Protein AF-A0A9D0BZH7-F1 (afdb_monomer)

Nearest PDB structures (foldseek):
  2gm2-assembly1_A  TM=9.326E-01  e=1.126E-09  Xanthomonas campestris pv. campestris str. ATCC 33913
  3cpk-assembly1_A  TM=9.343E-01  e=7.850E-08  Bordetella parapertussis 12822
  2k2e-assembly1_A  TM=9.038E-01  e=2.232E-07  Bordetella pertussis Tohama I
  2fvt-assembly1_A  TM=7.340E-01  e=4.886E-07  Rhodopseudomonas palustris
  2fi9-assembly1_A  TM=7.915E-01  e=1.434E-04  Bartonella henselae str. Houston-1

Foldseek 3Di:
DFAAQAPQCLVPAPADPVRNGHDQDAWWKDWNHDTGNPLVDQAPVPDDQVSVVVVVVLVFQEEEEAHEQDWDDDDCNNCVVCVVSNHHYHTDHQVVSRVVRNVVSVVVGGYMYGHHD

Radius of gyration: 13.3 Å; Cα contacts (8 Å, |Δi|>4): 229; chains: 1; bounding box: 28×24×35 Å

pLDDT: mean 85.02, std 14.08, range [48.16, 97.5]

Structure (mmCIF, N/CA/C/O backbone):
data_AF-A0A9D0BZH7-F1
#
_entry.id   AF-A0A9D0BZH7-F1
#
loop_
_atom_site.group_PDB
_atom_site.id
_atom_site.type_symbol
_atom_site.label_atom_id
_atom_site.label_alt_id
_atom_site.label_comp_id
_atom_site.label_asym_id
_atom_site.label_entity_id
_atom_site.label_seq_id
_atom_site.pdbx_PDB_ins_code
_atom_site.Cartn_x
_atom_site.Cartn_y
_atom_site.Cartn_z
_atom_site.occupancy
_atom_site.B_iso_or_equiv
_atom_site.auth_seq_id
_atom_site.auth_comp_id
_atom_site.auth_asym_id
_atom_site.auth_atom_id
_atom_site.pdbx_PDB_model_num
ATOM 1 N N . MET A 1 1 ? 14.341 -3.794 5.498 1.00 58.06 1 MET A N 1
ATOM 2 C CA . MET A 1 1 ? 13.104 -2.994 5.386 1.00 58.06 1 MET A CA 1
ATOM 3 C C . MET A 1 1 ? 12.291 -3.293 6.627 1.00 58.06 1 MET A C 1
ATOM 5 O O . MET A 1 1 ? 11.930 -4.444 6.807 1.00 58.06 1 MET A O 1
ATOM 9 N N . GLU A 1 2 ? 12.107 -2.317 7.512 1.00 57.09 2 GLU A N 1
ATOM 10 C CA . GLU A 1 2 ? 11.519 -2.537 8.840 1.00 57.09 2 GLU A CA 1
ATOM 11 C C . GLU A 1 2 ? 10.098 -1.954 8.874 1.00 57.09 2 GLU A C 1
ATOM 13 O O . GLU A 1 2 ? 9.905 -0.737 8.847 1.00 57.09 2 GLU A O 1
ATOM 18 N N . LEU A 1 3 ? 9.091 -2.830 8.872 1.00 63.25 3 LEU A N 1
ATOM 19 C CA . LEU A 1 3 ? 7.678 -2.474 9.017 1.00 63.25 3 LEU A CA 1
ATOM 20 C C . LEU A 1 3 ? 7.218 -2.852 10.416 1.00 63.25 3 LEU A C 1
ATOM 22 O O . LEU A 1 3 ? 7.362 -4.005 10.828 1.00 63.25 3 LEU A O 1
ATOM 26 N N . ARG A 1 4 ? 6.666 -1.880 11.143 1.00 63.03 4 ARG A N 1
ATOM 27 C CA . ARG A 1 4 ? 6.132 -2.122 12.479 1.00 63.03 4 ARG A CA 1
ATOM 28 C C . ARG A 1 4 ? 4.728 -2.690 12.338 1.00 63.03 4 ARG A C 1
ATOM 30 O O . ARG A 1 4 ? 3.830 -2.021 11.837 1.00 63.03 4 ARG A O 1
ATOM 37 N N . VAL A 1 5 ? 4.540 -3.916 12.813 1.00 62.06 5 VAL A N 1
ATOM 38 C CA . VAL A 1 5 ? 3.228 -4.562 12.801 1.00 62.06 5 VAL A CA 1
ATOM 39 C C . VAL A 1 5 ? 2.354 -4.005 13.942 1.00 62.06 5 VAL A C 1
ATOM 41 O O . VAL A 1 5 ? 2.790 -4.026 15.105 1.00 62.06 5 VAL A O 1
ATOM 44 N N . PRO A 1 6 ? 1.134 -3.517 13.637 1.00 62.34 6 PRO A N 1
ATOM 45 C CA . PRO A 1 6 ? 0.151 -3.087 14.632 1.00 62.34 6 PRO A CA 1
ATOM 46 C C . PRO A 1 6 ? -0.192 -4.199 15.632 1.00 62.34 6 PRO A C 1
ATOM 48 O O . PRO A 1 6 ? -0.253 -5.373 15.268 1.00 62.34 6 PRO A O 1
ATOM 51 N N . GLU A 1 7 ? -0.463 -3.831 16.886 1.00 58.81 7 GLU A N 1
ATOM 52 C CA . GLU A 1 7 ? -0.764 -4.759 17.991 1.00 58.81 7 GLU A CA 1
ATOM 53 C C . GLU A 1 7 ? -1.782 -5.880 17.678 1.00 58.81 7 GLU A C 1
ATOM 55 O O . GLU A 1 7 ? -1.466 -7.034 17.975 1.00 58.81 7 GLU A O 1
ATOM 60 N N . PRO A 1 8 ? -2.936 -5.630 17.021 1.00 56.88 8 PRO A N 1
ATOM 61 C CA . PRO A 1 8 ? -3.919 -6.685 16.740 1.00 56.88 8 PRO A CA 1
ATOM 62 C C . PRO A 1 8 ? -3.452 -7.731 15.713 1.00 56.88 8 PRO A C 1
ATOM 64 O O . PRO A 1 8 ? -4.040 -8.805 15.624 1.00 56.88 8 PRO A O 1
ATOM 67 N N . LEU A 1 9 ? -2.398 -7.447 14.943 1.00 56.09 9 LEU A N 1
ATOM 68 C CA . LEU A 1 9 ? -1.884 -8.325 13.888 1.00 56.09 9 LEU A CA 1
ATOM 69 C C . LEU A 1 9 ? -0.674 -9.163 14.305 1.00 56.09 9 LEU A C 1
ATOM 71 O O . LEU A 1 9 ? -0.283 -10.085 13.585 1.00 56.09 9 LEU A O 1
ATOM 75 N N . ARG A 1 10 ? -0.094 -8.883 15.475 1.00 57.75 10 ARG A N 1
ATOM 76 C CA . ARG A 1 10 ? 1.101 -9.582 15.975 1.00 57.75 10 ARG A CA 1
ATOM 77 C C . ARG A 1 10 ? 0.870 -11.070 16.250 1.00 57.75 10 ARG A C 1
ATOM 79 O O . ARG A 1 10 ? 1.824 -11.831 16.264 1.00 57.75 10 ARG A O 1
ATOM 86 N N . SER A 1 11 ? -0.381 -11.490 16.438 1.00 50.94 11 SER A N 1
ATOM 87 C CA . SER A 1 11 ? -0.776 -12.894 16.621 1.00 50.94 11 SER A CA 1
ATOM 88 C C . SER A 1 11 ? -0.970 -13.665 15.308 1.00 50.94 11 SER A C 1
ATOM 90 O O . SER A 1 11 ? -1.060 -14.888 15.338 1.00 50.94 11 SER A O 1
ATOM 92 N N . THR A 1 12 ? -1.052 -12.972 14.164 1.00 48.16 12 THR A N 1
ATOM 93 C CA . THR A 1 12 ? -1.378 -13.561 12.845 1.00 48.16 12 THR A CA 1
ATOM 94 C C . THR A 1 12 ? -0.198 -13.518 11.870 1.00 48.16 12 THR A C 1
ATOM 96 O O . THR A 1 12 ? -0.154 -14.271 10.900 1.00 48.16 12 THR A O 1
ATOM 99 N N . ILE A 1 13 ? 0.780 -12.650 12.123 1.00 57.97 13 ILE A N 1
ATOM 100 C CA . ILE A 1 13 ? 1.946 -12.442 11.267 1.00 57.97 13 ILE A CA 1
ATOM 101 C C . ILE A 1 13 ? 3.169 -12.981 12.005 1.00 57.97 13 ILE A C 1
ATOM 103 O O . ILE A 1 13 ? 3.351 -12.672 13.180 1.00 57.97 13 ILE A O 1
ATOM 107 N N . ALA A 1 14 ? 4.015 -13.760 11.324 1.00 52.53 14 ALA A N 1
ATOM 108 C CA . ALA A 1 14 ? 5.320 -14.156 11.848 1.00 52.53 14 ALA A CA 1
ATOM 109 C C . ALA A 1 14 ? 6.195 -12.901 11.989 1.00 52.53 14 ALA A C 1
ATOM 111 O O . ALA A 1 14 ? 6.881 -12.475 11.055 1.00 52.53 14 ALA A O 1
ATOM 112 N N . VAL A 1 15 ? 6.073 -12.262 13.147 1.00 59.53 15 VAL A N 1
ATOM 113 C CA . VAL A 1 15 ? 6.894 -11.146 13.583 1.00 59.53 15 VAL A CA 1
ATOM 114 C C . VAL A 1 15 ? 8.042 -11.701 14.405 1.00 59.53 15 VAL A C 1
ATOM 116 O O . VAL A 1 15 ? 7.866 -12.602 15.224 1.00 59.53 15 VAL A O 1
ATOM 119 N N . ASP A 1 16 ? 9.226 -11.167 14.166 1.00 54.09 16 ASP A N 1
ATOM 120 C CA . ASP A 1 16 ? 10.374 -11.390 15.019 1.00 54.09 16 ASP A CA 1
ATOM 121 C C . ASP A 1 16 ? 10.022 -10.984 16.459 1.00 54.09 16 ASP A C 1
ATOM 123 O O . ASP A 1 16 ? 9.495 -9.896 16.696 1.00 54.09 16 ASP A O 1
ATOM 127 N N . ALA A 1 17 ? 10.252 -11.883 17.416 1.00 49.16 17 ALA A N 1
ATOM 128 C CA . ALA A 1 17 ? 9.779 -11.722 18.790 1.00 49.16 17 ALA A CA 1
ATOM 129 C C . ALA A 1 17 ? 10.545 -10.640 19.573 1.00 49.16 17 ALA A C 1
ATOM 131 O O . ALA A 1 17 ? 10.012 -10.107 20.546 1.00 49.16 17 ALA A O 1
ATOM 132 N N . GLU A 1 18 ? 11.767 -10.301 19.152 1.00 52.94 18 GLU A N 1
ATOM 133 C CA . GLU A 1 18 ? 12.612 -9.303 19.817 1.00 52.94 18 GLU A CA 1
ATOM 134 C C . GLU A 1 18 ? 12.360 -7.892 19.270 1.00 52.94 18 GLU A C 1
ATOM 136 O O . GLU A 1 18 ? 12.347 -6.917 20.023 1.00 52.94 18 GLU A O 1
ATOM 141 N N . THR A 1 19 ? 12.112 -7.773 17.965 1.00 57.53 19 THR A N 1
ATOM 142 C CA . THR A 1 19 ? 11.958 -6.481 17.273 1.00 57.53 19 THR A CA 1
ATOM 143 C C . THR A 1 19 ? 10.512 -6.149 16.889 1.00 57.53 19 THR A C 1
ATOM 145 O O . THR A 1 19 ? 10.179 -4.984 16.655 1.00 57.53 19 THR A O 1
ATOM 148 N N . GLY A 1 20 ? 9.627 -7.147 16.832 1.00 61.69 20 GLY A N 1
ATOM 149 C CA . GLY A 1 20 ? 8.253 -7.017 16.339 1.00 61.69 20 GLY A CA 1
ATOM 150 C C . GLY A 1 20 ? 8.150 -6.819 14.821 1.00 61.69 20 GLY A C 1
ATOM 151 O O . GLY A 1 20 ? 7.122 -6.328 14.343 1.00 61.69 20 GLY A O 1
ATOM 152 N N . LEU A 1 21 ? 9.205 -7.143 14.067 1.00 64.44 21 LEU A N 1
ATOM 153 C CA . LEU A 1 21 ? 9.314 -6.887 12.627 1.00 64.44 21 LEU A CA 1
ATOM 154 C C . LEU A 1 21 ? 8.985 -8.129 11.793 1.00 64.44 21 LEU A C 1
ATOM 156 O O . LEU A 1 21 ? 9.351 -9.242 12.151 1.00 64.44 21 LEU A O 1
ATOM 160 N N . CYS A 1 22 ? 8.354 -7.945 10.632 1.00 67.50 22 CYS A N 1
ATOM 161 C CA . CYS A 1 22 ? 8.130 -9.018 9.658 1.00 67.50 22 CYS A CA 1
ATOM 162 C C . CYS A 1 22 ? 8.938 -8.764 8.376 1.00 67.50 22 CYS A C 1
ATOM 164 O O . CYS A 1 22 ? 8.970 -7.640 7.870 1.00 67.50 22 CYS A O 1
ATOM 166 N N . SER A 1 23 ? 9.580 -9.807 7.836 1.00 68.31 23 SER A N 1
ATOM 167 C CA . SER A 1 23 ? 10.271 -9.753 6.541 1.00 68.31 23 SER A CA 1
ATOM 168 C C . SER A 1 23 ? 9.406 -10.367 5.445 1.00 68.31 23 SER A C 1
ATOM 170 O O . SER A 1 23 ? 9.256 -11.585 5.374 1.00 68.31 23 SER A O 1
ATOM 172 N N . LEU A 1 24 ? 8.880 -9.521 4.560 1.00 78.25 24 LEU A N 1
ATOM 173 C CA . LEU A 1 24 ? 8.100 -9.934 3.393 1.00 78.25 24 LEU A CA 1
ATOM 174 C C . LEU A 1 24 ? 8.981 -9.902 2.138 1.00 78.25 24 LEU A C 1
ATOM 176 O O . LEU A 1 24 ? 9.791 -8.992 1.963 1.00 78.25 24 LEU A O 1
ATOM 180 N N . ARG A 1 25 ? 8.855 -10.932 1.293 1.00 80.62 25 ARG A N 1
ATOM 181 C CA . ARG A 1 25 ? 9.649 -11.110 0.057 1.00 80.62 25 ARG A CA 1
ATOM 182 C C . ARG A 1 25 ? 8.842 -10.919 -1.226 1.00 80.62 25 ARG A C 1
ATOM 184 O O . ARG A 1 25 ? 9.424 -10.889 -2.301 1.00 80.62 25 ARG A O 1
ATOM 191 N N . HIS A 1 26 ? 7.528 -10.805 -1.094 1.00 87.44 26 HIS A N 1
ATOM 192 C CA . HIS A 1 26 ? 6.587 -10.578 -2.182 1.00 87.44 26 HIS A CA 1
ATOM 193 C C . HIS A 1 26 ? 5.800 -9.314 -1.887 1.00 87.44 26 HIS A C 1
ATOM 195 O O . HIS A 1 26 ? 5.690 -8.937 -0.720 1.00 87.44 26 HIS A O 1
ATOM 201 N N . SER A 1 27 ? 5.266 -8.680 -2.924 1.00 93.94 27 SER A N 1
ATOM 202 C CA . SER A 1 27 ? 4.392 -7.522 -2.783 1.00 93.94 27 SER A CA 1
ATOM 203 C C . SER A 1 27 ? 3.157 -7.852 -1.951 1.00 93.94 27 SER A C 1
ATOM 205 O O . SER A 1 27 ? 2.587 -8.939 -2.054 1.00 93.94 27 SER A O 1
ATOM 207 N N . PHE A 1 28 ? 2.732 -6.905 -1.127 1.00 93.56 28 PHE A N 1
ATOM 208 C CA . PHE A 1 28 ? 1.706 -7.128 -0.116 1.00 93.56 28 PHE A CA 1
ATOM 209 C C . PHE A 1 28 ? 0.904 -5.856 0.142 1.00 93.56 28 PHE A C 1
ATOM 211 O O . PHE A 1 28 ? 1.334 -4.748 -0.183 1.00 93.56 28 PHE A O 1
ATOM 218 N N . ILE A 1 29 ? -0.245 -6.024 0.793 1.00 94.44 29 ILE A N 1
ATOM 219 C CA . ILE A 1 29 ? -1.042 -4.922 1.329 1.00 94.44 29 ILE A CA 1
ATOM 220 C C . ILE A 1 29 ? -1.060 -5.025 2.849 1.00 94.44 29 ILE A C 1
ATOM 222 O O . ILE A 1 29 ? -1.349 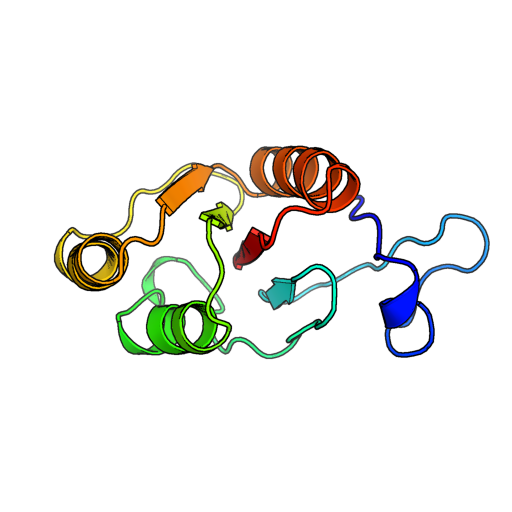-6.087 3.400 1.00 94.44 29 ILE A O 1
ATOM 226 N N . LEU A 1 30 ? -0.78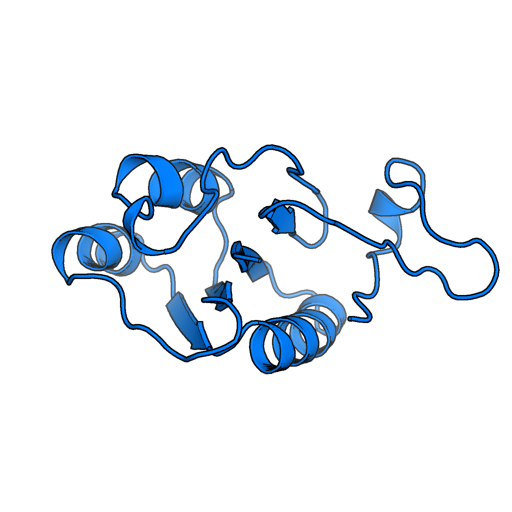6 -3.920 3.533 1.00 92.06 30 LEU A N 1
ATOM 227 C CA . LEU A 1 30 ? -0.815 -3.831 4.988 1.00 92.06 30 LEU A CA 1
ATOM 228 C C . LEU A 1 30 ? -1.744 -2.702 5.433 1.00 92.06 30 LEU A C 1
ATOM 230 O O . LEU A 1 30 ? -1.636 -1.575 4.960 1.00 92.06 30 LEU A O 1
ATOM 234 N N . THR A 1 31 ? -2.631 -2.993 6.375 1.00 90.69 31 THR A N 1
ATOM 235 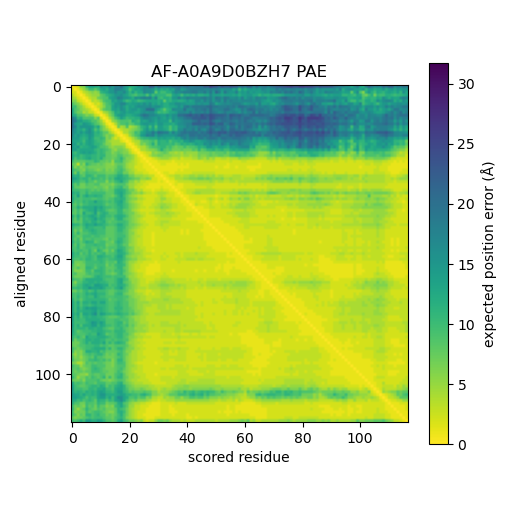C CA . THR A 1 31 ? -3.437 -1.997 7.092 1.00 90.69 31 THR A CA 1
ATOM 236 C C . THR A 1 31 ? -3.185 -2.111 8.594 1.00 90.69 31 THR A C 1
ATOM 238 O O . THR A 1 31 ? -2.438 -2.980 9.049 1.00 90.69 31 THR A O 1
ATOM 241 N N . SER A 1 32 ? -3.825 -1.256 9.394 1.00 81.88 32 SER A N 1
ATOM 242 C CA . SER A 1 32 ? -3.770 -1.341 10.860 1.00 81.88 32 SER A CA 1
ATOM 243 C C . SER A 1 32 ? -4.309 -2.668 11.424 1.00 81.88 32 SER A C 1
ATOM 245 O O . SER A 1 32 ? -3.929 -3.064 12.523 1.00 81.88 32 SER A O 1
ATOM 247 N N . GLY A 1 33 ? -5.174 -3.370 10.682 1.00 82.38 33 GLY A N 1
ATOM 248 C CA . GLY A 1 33 ? -5.877 -4.570 11.154 1.00 82.38 33 GLY A CA 1
ATOM 249 C C . GLY A 1 33 ? -5.837 -5.773 10.211 1.00 82.38 33 GLY A C 1
ATOM 250 O O . GLY A 1 33 ? -6.437 -6.799 10.528 1.00 82.38 33 GLY A O 1
ATOM 251 N N . ARG A 1 34 ? -5.159 -5.687 9.057 1.00 85.00 34 ARG A N 1
ATOM 252 C CA . ARG A 1 34 ? -5.002 -6.804 8.113 1.00 85.00 34 ARG A CA 1
ATOM 253 C C . ARG A 1 34 ? -3.651 -6.771 7.389 1.00 85.00 34 ARG A C 1
ATOM 255 O O . ARG A 1 34 ? -3.199 -5.711 6.972 1.00 85.00 34 ARG A O 1
ATOM 262 N N . LEU A 1 35 ? -3.059 -7.946 7.171 1.00 88.56 35 LEU A N 1
ATOM 263 C CA . LEU A 1 35 ? -2.003 -8.170 6.177 1.00 88.56 35 LEU A CA 1
ATOM 264 C C . LEU A 1 35 ? -2.550 -9.079 5.070 1.00 88.56 35 LEU A C 1
ATOM 266 O O . LEU A 1 35 ? -3.107 -10.136 5.361 1.00 88.56 35 LEU A O 1
ATOM 270 N N . ILE A 1 36 ? -2.361 -8.680 3.814 1.00 89.94 36 ILE A N 1
ATOM 271 C CA . ILE A 1 36 ? -2.593 -9.501 2.621 1.00 89.94 36 ILE A CA 1
ATOM 272 C C . ILE A 1 36 ? -1.232 -9.713 1.965 1.00 89.94 36 ILE A C 1
ATOM 274 O O . ILE A 1 36 ? -0.711 -8.820 1.303 1.00 89.94 36 ILE A O 1
ATOM 278 N N . SER A 1 37 ? -0.634 -10.881 2.191 1.00 85.81 37 SER A N 1
ATOM 279 C CA . SER A 1 37 ? 0.702 -11.223 1.687 1.00 85.81 37 SER A CA 1
ATOM 280 C C . SER A 1 37 ? 0.723 -11.694 0.232 1.00 85.81 37 SER A C 1
ATOM 282 O O . SER A 1 37 ? 1.793 -11.740 -0.360 1.00 85.81 37 SER A O 1
ATOM 284 N N . ASP A 1 38 ? -0.431 -12.068 -0.323 1.00 85.31 38 ASP A N 1
ATOM 285 C CA . ASP A 1 38 ? -0.580 -12.526 -1.706 1.00 85.31 38 ASP A CA 1
ATOM 286 C C . ASP A 1 38 ? -1.424 -11.520 -2.494 1.00 85.31 38 ASP A C 1
ATOM 288 O O . ASP A 1 38 ? -2.599 -11.737 -2.779 1.00 85.31 38 ASP A O 1
ATOM 292 N N . TRP A 1 39 ? -0.850 -10.342 -2.755 1.00 91.81 39 TRP A N 1
ATOM 293 C CA . TRP A 1 39 ? -1.539 -9.301 -3.526 1.00 91.81 39 TRP A CA 1
ATOM 294 C C . TRP A 1 39 ? -1.600 -9.631 -5.029 1.00 91.81 39 TRP A C 1
ATOM 296 O O . TRP A 1 39 ? -2.423 -9.077 -5.751 1.00 91.81 39 TRP A O 1
ATOM 306 N N . GLY A 1 40 ? -0.746 -10.536 -5.516 1.00 87.69 40 GLY A N 1
ATOM 307 C CA . GLY A 1 40 ? -0.708 -10.940 -6.926 1.00 87.69 40 GLY A CA 1
ATOM 308 C C . GLY A 1 40 ? 0.0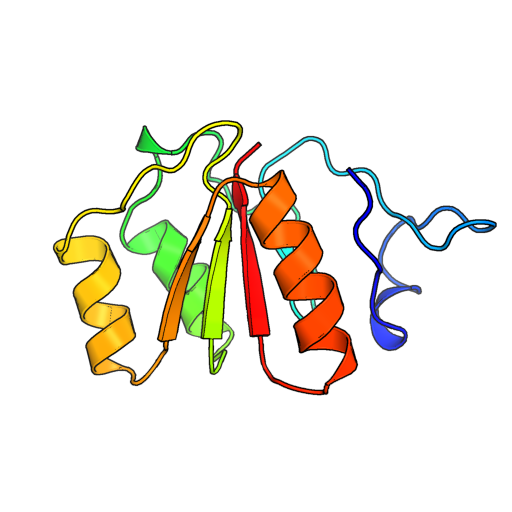04 -9.961 -7.870 1.00 87.69 40 GLY A C 1
ATOM 309 O O . GLY A 1 40 ? 0.165 -10.269 -9.046 1.00 87.69 40 GLY A O 1
ATOM 310 N N . VAL A 1 41 ? 0.483 -8.815 -7.374 1.00 92.88 41 VAL A N 1
ATOM 311 C CA . VAL A 1 41 ? 1.292 -7.851 -8.142 1.00 92.88 41 VAL A CA 1
ATOM 312 C C . VAL A 1 41 ? 2.772 -8.132 -7.898 1.00 92.88 41 VAL A C 1
ATOM 314 O O . VAL A 1 41 ? 3.290 -7.766 -6.851 1.00 92.88 41 VAL A O 1
ATOM 317 N N . ALA A 1 42 ? 3.488 -8.769 -8.821 1.00 90.62 42 ALA A N 1
ATOM 318 C CA . ALA A 1 42 ? 4.925 -9.013 -8.647 1.00 90.62 42 ALA A CA 1
ATOM 319 C C . ALA A 1 42 ? 5.779 -7.802 -9.053 1.00 90.62 42 ALA A C 1
ATOM 321 O O . ALA A 1 42 ? 6.867 -7.619 -8.517 1.00 90.62 42 ALA A O 1
ATOM 322 N N . ASP A 1 43 ? 5.291 -6.966 -9.971 1.00 91.38 43 ASP A N 1
ATOM 323 C CA . ASP A 1 43 ? 5.988 -5.761 -10.410 1.00 91.38 43 ASP A CA 1
ATOM 324 C C . ASP A 1 43 ? 5.020 -4.615 -10.747 1.00 91.38 43 ASP A C 1
ATOM 326 O O . ASP A 1 43 ? 3.815 -4.798 -10.897 1.00 91.38 43 ASP A O 1
ATOM 330 N N . PHE A 1 44 ? 5.550 -3.400 -10.881 1.00 92.44 44 PHE A N 1
ATOM 331 C CA . PHE A 1 44 ? 4.729 -2.216 -11.144 1.00 92.44 44 PHE A CA 1
ATOM 332 C C . PHE A 1 44 ? 3.988 -2.261 -12.488 1.00 92.44 44 PHE A C 1
ATOM 334 O O . PHE A 1 44 ? 2.919 -1.670 -12.594 1.00 92.44 44 PHE A O 1
ATOM 341 N N . ALA A 1 45 ? 4.508 -2.947 -13.508 1.00 92.38 45 ALA A N 1
ATOM 342 C CA . ALA A 1 45 ? 3.821 -3.092 -14.792 1.00 92.38 45 ALA A CA 1
ATOM 343 C C . ALA A 1 45 ? 2.549 -3.951 -14.693 1.00 92.38 45 ALA A C 1
ATOM 345 O O . ALA A 1 45 ? 1.682 -3.847 -15.556 1.00 92.38 45 ALA A O 1
ATOM 346 N N . GLN A 1 46 ? 2.426 -4.767 -13.644 1.00 93.44 46 GLN A N 1
ATOM 347 C CA . GLN A 1 46 ? 1.224 -5.544 -13.332 1.00 93.44 46 GLN A CA 1
ATOM 348 C C . GLN A 1 46 ? 0.223 -4.776 -12.464 1.00 93.44 46 GLN A C 1
ATOM 350 O O . GLN A 1 46 ? -0.827 -5.313 -12.120 1.00 93.44 46 GLN A O 1
ATOM 355 N N . LEU A 1 47 ? 0.535 -3.536 -12.077 1.00 94.44 47 LEU A N 1
ATOM 356 C CA . LEU A 1 47 ? -0.397 -2.709 -11.332 1.00 94.44 47 LEU A CA 1
ATOM 357 C C . LEU A 1 47 ? -1.517 -2.246 -12.267 1.00 94.44 47 LEU A C 1
ATOM 359 O O . LEU A 1 47 ? -1.309 -1.378 -13.112 1.00 94.44 47 LEU A O 1
ATOM 363 N N . ASP A 1 48 ? -2.705 -2.805 -12.082 1.00 93.94 48 ASP A N 1
ATOM 364 C CA . ASP A 1 48 ? -3.895 -2.473 -12.854 1.00 93.94 48 ASP A CA 1
ATOM 365 C C . ASP A 1 48 ? -5.079 -2.084 -11.949 1.00 93.94 48 ASP A C 1
ATOM 367 O O . ASP A 1 48 ? -4.967 -1.939 -10.725 1.00 93.94 48 ASP A O 1
ATOM 371 N N . HIS A 1 49 ? -6.243 -1.888 -12.568 1.00 91.38 49 HIS A N 1
ATOM 372 C CA . HIS A 1 49 ? -7.469 -1.567 -11.846 1.00 91.38 49 HIS A CA 1
ATOM 373 C C . HIS A 1 49 ? -7.887 -2.681 -10.873 1.00 91.38 49 HIS A C 1
ATOM 375 O O . HIS A 1 49 ? -8.392 -2.385 -9.792 1.00 91.38 49 HIS A O 1
ATOM 381 N N . GLN A 1 50 ? -7.700 -3.957 -11.225 1.00 92.62 50 GLN A N 1
ATOM 382 C CA . GLN A 1 50 ? -8.101 -5.074 -10.365 1.00 92.62 50 GLN A CA 1
ATOM 383 C C . GLN A 1 50 ? -7.220 -5.145 -9.119 1.00 92.62 50 GLN A C 1
ATOM 385 O O . GLN A 1 50 ? -7.735 -5.298 -8.011 1.00 92.62 50 GLN A O 1
ATOM 390 N N . ALA A 1 51 ? -5.913 -4.947 -9.280 1.00 94.50 51 ALA A N 1
ATOM 391 C CA . ALA A 1 51 ? -4.971 -4.873 -8.175 1.00 94.50 51 ALA A CA 1
ATOM 392 C C . ALA A 1 51 ? -5.329 -3.747 -7.192 1.00 94.50 51 ALA A C 1
ATOM 394 O O . ALA A 1 51 ? -5.315 -3.960 -5.976 1.00 94.50 51 ALA A O 1
ATOM 395 N N . MET A 1 52 ? -5.686 -2.564 -7.704 1.00 94.94 52 MET A N 1
ATOM 396 C CA . MET A 1 52 ? -6.087 -1.435 -6.858 1.00 94.94 52 MET A CA 1
ATOM 397 C C . MET A 1 52 ? -7.478 -1.599 -6.248 1.00 94.94 52 MET A C 1
ATOM 399 O O . MET A 1 52 ? -7.706 -1.114 -5.141 1.00 94.94 52 MET A O 1
ATOM 403 N N . GLU A 1 53 ? -8.385 -2.323 -6.902 1.00 93.69 53 GLU A N 1
ATOM 404 C CA . GLU A 1 53 ? -9.701 -2.651 -6.348 1.00 93.69 53 GLU A CA 1
ATOM 405 C C . GLU A 1 53 ? -9.583 -3.471 -5.056 1.00 93.69 53 GLU A C 1
ATOM 407 O O . GLU A 1 53 ? -10.322 -3.216 -4.107 1.00 93.69 53 GLU A O 1
ATOM 412 N N . VAL A 1 54 ? -8.608 -4.386 -4.965 1.00 94.19 54 VAL A N 1
ATOM 413 C CA . VAL A 1 54 ? -8.339 -5.144 -3.726 1.00 94.19 54 VAL A CA 1
ATOM 414 C C . VAL A 1 54 ? -8.018 -4.202 -2.566 1.00 94.19 54 VAL A C 1
ATOM 416 O O . VAL A 1 54 ? -8.534 -4.383 -1.464 1.00 94.19 54 VAL A O 1
ATOM 419 N N . VAL A 1 55 ? -7.199 -3.174 -2.809 1.00 94.81 55 VAL A N 1
ATOM 420 C CA . VAL A 1 55 ? -6.846 -2.169 -1.794 1.00 94.81 55 VAL A CA 1
ATOM 421 C C . VAL A 1 55 ? -8.054 -1.283 -1.480 1.00 94.81 55 VAL A C 1
ATOM 423 O O . VAL A 1 55 ? -8.349 -1.028 -0.313 1.00 94.81 55 VAL A O 1
ATOM 426 N N . ARG A 1 56 ? -8.791 -0.852 -2.510 1.00 93.75 56 ARG A N 1
ATOM 427 C CA . ARG A 1 56 ? -9.996 -0.018 -2.389 1.00 93.75 56 ARG A CA 1
ATOM 428 C C . ARG A 1 56 ? -11.083 -0.695 -1.556 1.00 93.75 56 ARG A C 1
ATOM 430 O O . ARG A 1 56 ? -11.719 -0.036 -0.738 1.00 93.75 56 ARG A O 1
ATOM 437 N N . ALA A 1 57 ? -11.268 -2.003 -1.722 1.00 93.75 57 ALA A N 1
ATOM 438 C CA . ALA A 1 57 ? -12.252 -2.804 -0.996 1.00 93.75 57 ALA A CA 1
ATOM 439 C C . ALA A 1 57 ? -11.977 -2.888 0.517 1.00 93.75 57 ALA A C 1
ATOM 441 O O . ALA A 1 57 ? -12.877 -3.223 1.286 1.00 93.75 57 ALA A O 1
ATOM 442 N N . LEU A 1 58 ? -10.760 -2.549 0.960 1.00 92.25 58 LEU A N 1
ATOM 443 C CA . LEU A 1 58 ? -10.439 -2.387 2.382 1.00 92.25 58 LEU A CA 1
ATOM 444 C C . LEU A 1 58 ? -10.974 -1.068 2.962 1.00 92.25 58 LEU A C 1
ATOM 446 O O . LEU A 1 58 ? -10.881 -0.869 4.167 1.00 92.25 58 LEU A O 1
ATOM 450 N N . ALA A 1 59 ? -11.537 -0.192 2.122 1.00 92.12 59 ALA A N 1
ATOM 451 C CA . ALA A 1 59 ? -12.089 1.117 2.463 1.00 92.12 59 ALA A CA 1
ATOM 452 C C . ALA A 1 59 ? -11.146 2.040 3.274 1.00 92.12 59 ALA A C 1
ATOM 454 O O . ALA A 1 59 ? -11.588 2.622 4.270 1.00 92.12 59 ALA A O 1
ATOM 455 N N . PRO A 1 60 ? -9.858 2.189 2.893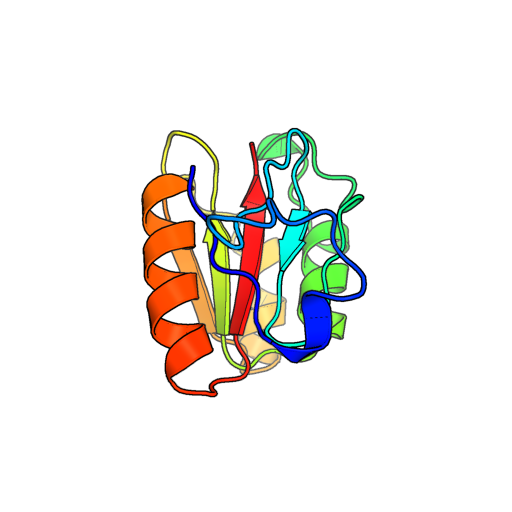 1.00 94.19 60 PRO A N 1
ATOM 456 C CA . PRO A 1 60 ? -8.950 3.103 3.579 1.00 94.19 60 PRO A CA 1
ATOM 457 C C . PRO A 1 60 ? -9.297 4.570 3.285 1.00 94.19 60 PRO A C 1
ATOM 459 O O . PRO A 1 60 ? -9.832 4.894 2.228 1.00 94.19 60 PRO A O 1
ATOM 462 N N . GLU A 1 61 ? -8.914 5.471 4.184 1.00 93.44 61 GLU A N 1
ATOM 463 C CA . GLU A 1 61 ? -8.945 6.922 3.945 1.00 93.44 61 GLU A CA 1
ATOM 464 C C . GLU A 1 61 ? -7.785 7.364 3.036 1.00 93.44 61 GLU A C 1
ATOM 466 O O . GLU A 1 61 ? -7.908 8.300 2.243 1.00 93.44 61 GLU A O 1
ATOM 471 N N . LEU A 1 62 ? -6.647 6.671 3.147 1.00 94.50 62 LEU A N 1
ATOM 472 C CA . LEU A 1 62 ? -5.419 6.949 2.410 1.00 94.50 62 LEU A CA 1
ATOM 473 C C . LEU A 1 62 ? -4.727 5.648 2.003 1.00 94.50 62 LEU A C 1
ATOM 475 O O . LEU A 1 62 ? -4.519 4.753 2.826 1.00 94.50 62 LEU A O 1
ATOM 479 N N . ILE A 1 63 ? -4.310 5.583 0.743 1.00 96.50 63 ILE A N 1
ATOM 480 C CA . ILE A 1 63 ? -3.446 4.536 0.213 1.00 96.50 63 ILE A CA 1
ATOM 481 C C . ILE A 1 63 ? -2.042 5.105 0.028 1.00 96.50 63 ILE A C 1
ATOM 483 O O . ILE A 1 63 ? -1.856 6.093 -0.679 1.00 96.50 63 ILE A O 1
ATOM 487 N N . ILE A 1 64 ? -1.052 4.442 0.616 1.00 96.94 64 ILE A N 1
ATOM 488 C CA . ILE A 1 64 ? 0.364 4.662 0.332 1.00 96.94 64 ILE A CA 1
ATOM 489 C C . ILE A 1 64 ? 0.821 3.552 -0.613 1.00 96.94 64 ILE A C 1
ATOM 491 O O . ILE A 1 64 ? 0.940 2.393 -0.213 1.00 96.94 64 ILE A O 1
ATOM 495 N N . LEU A 1 65 ? 1.090 3.903 -1.864 1.00 97.50 65 LEU A N 1
ATOM 496 C CA . LEU A 1 65 ? 1.615 2.996 -2.874 1.00 97.50 65 LEU A CA 1
ATOM 497 C C . LEU A 1 65 ? 3.149 3.060 -2.892 1.00 97.50 65 LEU A C 1
ATOM 499 O O . LEU A 1 65 ? 3.744 4.031 -3.365 1.00 97.50 65 LEU A O 1
ATOM 503 N N . GLY A 1 66 ? 3.788 2.003 -2.393 1.00 96.94 66 GLY A N 1
ATOM 504 C CA . GLY A 1 66 ? 5.224 1.771 -2.510 1.00 96.94 66 GLY A CA 1
ATOM 505 C C . GLY A 1 66 ? 5.542 1.084 -3.832 1.00 96.94 66 GLY A C 1
ATOM 506 O O . GLY A 1 66 ? 5.115 -0.040 -4.073 1.00 96.94 66 GLY A O 1
ATOM 507 N N . THR A 1 67 ? 6.295 1.752 -4.699 1.00 96.38 67 THR A N 1
ATOM 508 C CA . THR A 1 67 ? 6.478 1.323 -6.099 1.00 96.38 67 THR A CA 1
ATOM 509 C C . THR A 1 67 ? 7.781 0.572 -6.361 1.00 96.38 67 THR A C 1
ATOM 511 O O . THR A 1 67 ? 8.166 0.387 -7.514 1.00 96.38 67 THR A O 1
ATOM 514 N N . GLY A 1 68 ? 8.449 0.097 -5.311 1.00 92.44 68 GLY A N 1
ATOM 515 C CA . GLY A 1 68 ? 9.753 -0.564 -5.359 1.00 92.44 68 GLY A CA 1
ATOM 516 C C . GLY A 1 68 ? 10.897 0.410 -5.082 1.00 92.44 68 GLY A C 1
ATOM 517 O O . GLY A 1 68 ? 10.760 1.370 -4.326 1.00 92.44 68 GLY A O 1
ATOM 518 N N . THR A 1 69 ? 12.055 0.183 -5.699 1.00 91.00 69 THR A N 1
ATOM 519 C CA . THR A 1 69 ? 13.264 1.012 -5.500 1.00 91.00 69 THR A CA 1
ATOM 520 C C . THR A 1 69 ? 13.204 2.387 -6.169 1.00 91.00 69 THR A C 1
ATOM 522 O O . THR A 1 69 ? 14.079 3.221 -5.938 1.00 91.00 69 THR A O 1
ATOM 525 N N . ARG A 1 70 ? 12.208 2.627 -7.026 1.00 90.62 70 ARG A N 1
ATOM 526 C CA . ARG A 1 70 ? 12.038 3.876 -7.773 1.00 90.62 70 ARG A CA 1
ATOM 527 C C . ARG A 1 70 ? 10.586 4.309 -7.735 1.00 90.62 70 ARG A C 1
ATOM 529 O O . ARG A 1 70 ? 9.708 3.481 -7.945 1.00 90.62 70 ARG A O 1
ATOM 536 N N . LEU A 1 71 ? 10.380 5.612 -7.572 1.00 93.62 71 LEU A N 1
ATOM 537 C CA . LEU A 1 71 ? 9.079 6.254 -7.688 1.00 93.62 71 LEU A CA 1
ATOM 538 C C . LEU A 1 71 ? 8.525 6.098 -9.113 1.00 93.62 71 LEU A C 1
ATOM 540 O O . LEU A 1 71 ? 9.156 6.546 -10.075 1.00 93.62 71 LEU A O 1
ATOM 544 N N . ARG A 1 72 ? 7.344 5.491 -9.248 1.00 95.31 72 ARG A N 1
ATOM 545 C CA . ARG A 1 72 ? 6.612 5.375 -10.520 1.00 95.31 72 ARG A CA 1
ATOM 546 C C . ARG A 1 72 ? 5.14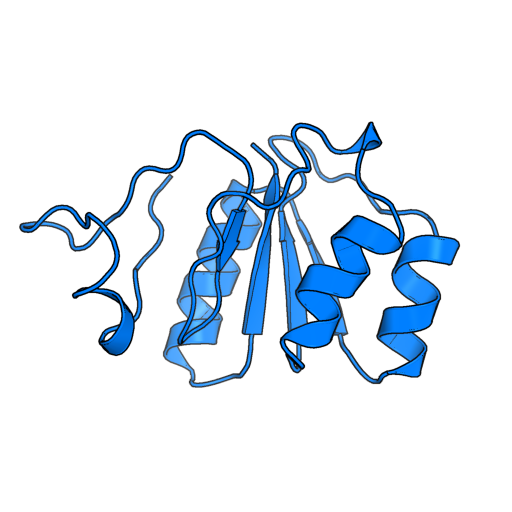1 5.708 -10.326 1.00 95.31 72 ARG A C 1
ATOM 548 O O . ARG A 1 72 ? 4.491 5.121 -9.477 1.00 95.31 72 ARG A O 1
ATOM 555 N N . PHE A 1 73 ? 4.600 6.624 -11.119 1.00 94.88 73 PHE A N 1
ATOM 556 C CA . PHE A 1 73 ? 3.200 7.017 -10.980 1.00 94.88 73 PHE A CA 1
ATOM 557 C C . PHE A 1 73 ? 2.278 6.101 -11.793 1.00 94.88 73 PHE A C 1
ATOM 559 O O . PHE A 1 73 ? 2.555 5.878 -12.974 1.00 94.88 73 PHE A O 1
ATOM 566 N N . PRO A 1 74 ? 1.204 5.558 -11.189 1.00 94.50 74 PRO A N 1
ATOM 567 C CA . PRO A 1 74 ? 0.196 4.798 -11.918 1.00 94.50 74 PRO A CA 1
ATOM 568 C C . PRO A 1 74 ? -0.569 5.697 -12.893 1.00 94.50 74 PRO A C 1
ATOM 570 O O . PRO A 1 74 ? -0.679 6.910 -12.697 1.00 94.50 74 PRO A O 1
ATOM 573 N N . ALA A 1 75 ? -1.109 5.092 -13.949 1.00 94.06 75 ALA A N 1
ATOM 574 C CA . ALA A 1 75 ? -1.910 5.797 -14.939 1.00 94.06 75 ALA A CA 1
ATOM 575 C C . ALA A 1 75 ? -3.197 6.378 -14.322 1.00 94.06 75 ALA A C 1
ATOM 577 O O . ALA A 1 75 ? -3.735 5.857 -13.344 1.00 94.06 75 ALA A O 1
ATOM 578 N N . ALA A 1 76 ? -3.726 7.446 -14.925 1.00 92.44 76 ALA A N 1
ATOM 579 C CA . ALA A 1 76 ? -4.933 8.122 -14.440 1.00 92.44 76 ALA A CA 1
ATOM 580 C C . ALA A 1 76 ? -6.167 7.201 -14.394 1.00 92.44 76 ALA A C 1
ATOM 582 O O . ALA A 1 76 ? -7.031 7.366 -13.540 1.00 92.44 76 ALA A O 1
ATOM 583 N N . GLU A 1 77 ? -6.234 6.203 -15.274 1.00 93.44 77 GLU A N 1
ATOM 584 C CA . GLU A 1 77 ? -7.294 5.187 -15.285 1.00 93.44 77 GLU A CA 1
ATOM 585 C C . GLU A 1 77 ? -7.297 4.297 -14.031 1.00 93.44 77 GLU A C 1
ATOM 587 O O . GLU A 1 77 ? -8.354 3.841 -13.601 1.00 93.44 77 GLU A O 1
ATOM 592 N N . ILE A 1 78 ? -6.132 4.108 -13.404 1.00 93.25 78 ILE A N 1
ATOM 593 C CA . ILE A 1 78 ? -5.979 3.357 -12.154 1.00 93.25 78 ILE A CA 1
ATOM 594 C C . ILE A 1 78 ? -6.334 4.251 -10.956 1.00 93.25 78 ILE A C 1
ATOM 596 O O . ILE A 1 78 ? -6.944 3.798 -9.990 1.00 93.25 78 ILE A O 1
ATOM 600 N N . THR A 1 79 ? -5.963 5.535 -11.002 1.00 93.25 79 THR A N 1
ATOM 601 C CA . THR A 1 79 ? -6.127 6.456 -9.861 1.00 93.25 79 THR A CA 1
ATOM 602 C C . THR A 1 79 ? -7.478 7.166 -9.819 1.00 93.25 79 THR A C 1
ATOM 604 O O . THR A 1 79 ? -7.927 7.559 -8.742 1.00 93.25 79 THR A O 1
ATOM 607 N N . GLY A 1 80 ? -8.146 7.337 -10.960 1.00 92.56 80 GLY A N 1
ATOM 608 C CA . GLY A 1 80 ? -9.441 8.013 -11.072 1.00 92.56 80 GLY A CA 1
ATOM 609 C C . GLY A 1 80 ? -10.537 7.406 -10.185 1.00 92.56 80 GLY A C 1
ATOM 610 O O . GLY A 1 80 ? -11.180 8.151 -9.443 1.00 92.56 80 GLY A O 1
ATOM 611 N N . PRO A 1 81 ? -10.728 6.073 -10.175 1.00 92.94 81 PRO A N 1
ATOM 612 C CA . PRO A 1 81 ? -11.714 5.419 -9.311 1.00 92.94 81 PRO A CA 1
ATOM 613 C C . PRO A 1 81 ? -11.473 5.637 -7.812 1.00 92.94 81 P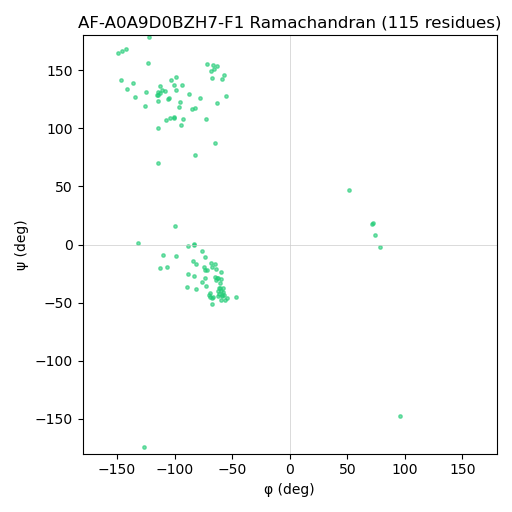RO A C 1
ATOM 615 O O . PRO A 1 81 ? -12.428 5.737 -7.043 1.00 92.94 81 PRO A O 1
ATOM 618 N N . LEU A 1 82 ? -10.211 5.751 -7.388 1.00 93.50 82 LEU A N 1
ATOM 619 C CA . LEU A 1 82 ? -9.855 6.012 -5.988 1.00 93.50 82 LEU A CA 1
ATOM 620 C C . LEU A 1 82 ? -10.258 7.431 -5.583 1.00 93.50 82 LEU A C 1
ATOM 622 O O . LEU A 1 82 ? -10.902 7.625 -4.555 1.00 93.50 82 LEU A O 1
ATOM 626 N N . GLN A 1 83 ? -9.963 8.408 -6.444 1.00 90.94 83 GLN A N 1
ATOM 627 C CA . GLN A 1 83 ? -10.367 9.800 -6.240 1.00 90.94 83 GLN A CA 1
ATOM 628 C C . GLN A 1 83 ? -11.891 9.945 -6.200 1.00 90.94 83 GLN A C 1
ATOM 630 O O . GLN A 1 83 ? -12.421 10.625 -5.324 1.00 90.94 83 GLN A O 1
ATOM 635 N N . ALA A 1 84 ? -12.608 9.264 -7.100 1.00 92.19 84 ALA A N 1
ATOM 636 C CA . ALA A 1 84 ? -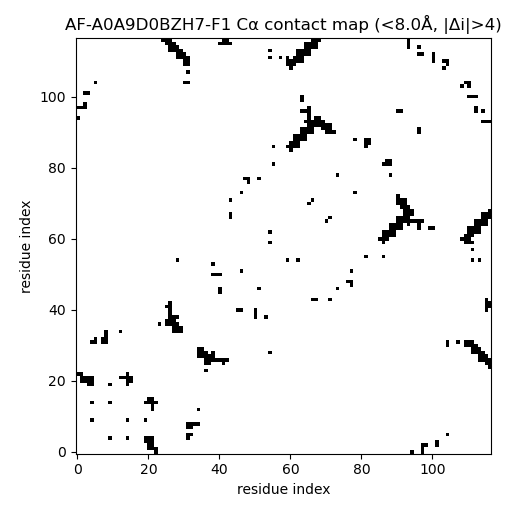14.072 9.250 -7.111 1.00 92.19 84 ALA A CA 1
ATOM 637 C C . ALA A 1 84 ? -14.672 8.630 -5.834 1.00 92.19 84 ALA A C 1
ATOM 639 O O . ALA A 1 84 ? -15.762 9.014 -5.418 1.00 92.19 84 ALA A O 1
ATOM 640 N N . ALA A 1 85 ? -13.951 7.705 -5.197 1.00 92.31 85 ALA A N 1
ATOM 641 C CA . ALA A 1 85 ? -14.319 7.119 -3.912 1.00 92.31 85 ALA A CA 1
ATOM 642 C C . ALA A 1 85 ? -13.909 7.980 -2.698 1.00 92.31 85 ALA A C 1
ATOM 644 O O . ALA A 1 85 ? -14.162 7.575 -1.566 1.00 92.31 85 ALA A O 1
ATOM 645 N N . GLY A 1 86 ? -13.283 9.146 -2.908 1.00 93.94 86 GLY A N 1
ATOM 646 C CA . GLY A 1 86 ? -12.790 10.009 -1.829 1.00 93.94 86 GLY A CA 1
ATOM 647 C C . GLY A 1 86 ? -11.549 9.469 -1.115 1.00 93.94 86 GLY A C 1
ATOM 648 O O . GLY A 1 86 ? -11.254 9.899 -0.004 1.00 93.94 86 GLY A O 1
ATOM 649 N N . ILE A 1 87 ? -10.833 8.529 -1.736 1.00 95.56 87 ILE A N 1
ATOM 650 C CA . ILE A 1 87 ? -9.658 7.874 -1.158 1.00 95.56 87 ILE A CA 1
ATOM 651 C C . ILE A 1 87 ? -8.405 8.601 -1.643 1.00 95.56 87 ILE A C 1
ATOM 653 O O . ILE A 1 87 ? -8.159 8.705 -2.849 1.00 95.56 87 ILE A O 1
ATOM 657 N N . GLY A 1 88 ? -7.594 9.090 -0.703 1.00 94.81 88 GLY A N 1
ATOM 658 C CA . GLY A 1 88 ? -6.299 9.685 -1.024 1.00 94.81 88 GLY A CA 1
ATOM 659 C C . GLY A 1 88 ? -5.320 8.635 -1.551 1.00 94.81 88 GLY A C 1
ATOM 660 O O . GLY A 1 88 ? -5.294 7.508 -1.058 1.00 94.81 88 GLY A O 1
ATOM 661 N N . LEU A 1 89 ? -4.481 9.002 -2.520 1.00 96.44 89 LEU A N 1
ATOM 662 C CA . LEU A 1 89 ? -3.381 8.163 -2.997 1.00 96.44 89 LEU A CA 1
ATOM 663 C C . LEU A 1 89 ? -2.066 8.940 -2.921 1.00 96.44 89 LEU A C 1
ATOM 665 O O . LEU A 1 89 ? -1.896 9.944 -3.611 1.00 96.44 89 LEU A O 1
ATOM 669 N N . GLU A 1 90 ? -1.122 8.428 -2.140 1.00 96.38 90 GLU A N 1
ATOM 670 C CA . GLU A 1 90 ? 0.268 8.872 -2.132 1.00 96.38 90 GLU A CA 1
ATOM 671 C C . GLU A 1 90 ? 1.155 7.809 -2.767 1.00 96.38 90 GLU A C 1
ATOM 673 O O . GLU A 1 90 ? 1.064 6.625 -2.450 1.00 96.38 90 GLU A O 1
ATOM 678 N N . VAL A 1 91 ? 2.031 8.231 -3.674 1.00 96.94 91 VAL A N 1
ATOM 679 C CA . VAL A 1 91 ? 2.926 7.334 -4.406 1.00 96.94 91 VAL A CA 1
ATOM 680 C C . VAL A 1 91 ? 4.358 7.641 -4.005 1.00 96.94 91 VAL A C 1
ATOM 682 O O . VAL A 1 91 ? 4.778 8.798 -4.038 1.00 96.94 91 VAL A O 1
ATOM 685 N N . MET A 1 92 ? 5.101 6.609 -3.611 1.00 96.62 92 MET A N 1
ATOM 686 C CA . MET A 1 92 ? 6.460 6.727 -3.083 1.00 96.62 92 MET A CA 1
ATOM 687 C C . MET A 1 92 ? 7.346 5.567 -3.562 1.00 96.62 92 MET A C 1
ATOM 689 O O . MET A 1 92 ? 6.861 4.558 -4.088 1.00 96.62 92 MET A O 1
ATOM 693 N N . ASP A 1 93 ? 8.662 5.676 -3.364 1.00 95.25 93 ASP A N 1
ATOM 694 C CA . ASP A 1 93 ? 9.504 4.480 -3.283 1.00 95.25 93 ASP A CA 1
ATOM 695 C C . ASP A 1 93 ? 9.138 3.664 -2.031 1.00 95.25 93 ASP A C 1
ATOM 697 O O . ASP A 1 93 ? 8.666 4.198 -1.025 1.00 95.25 93 ASP A O 1
ATOM 701 N N . THR A 1 94 ? 9.338 2.350 -2.089 1.00 93.38 94 THR A N 1
ATOM 702 C CA . THR A 1 94 ? 8.964 1.421 -1.015 1.00 93.38 94 THR A CA 1
ATOM 703 C C . THR A 1 94 ? 9.611 1.768 0.341 1.00 93.38 94 THR A C 1
ATOM 705 O O . THR A 1 94 ? 8.899 1.772 1.348 1.00 93.38 94 THR A O 1
ATOM 708 N N . PRO A 1 95 ? 10.909 2.129 0.433 1.00 91.38 95 PRO A N 1
ATOM 709 C CA . PRO A 1 95 ? 11.502 2.593 1.692 1.00 91.38 95 PRO A CA 1
ATOM 710 C C . PRO A 1 95 ? 10.820 3.827 2.304 1.00 91.38 95 PRO A C 1
ATOM 712 O O . PRO A 1 95 ? 10.653 3.898 3.527 1.00 91.38 95 PRO A O 1
ATOM 715 N N . ALA A 1 96 ? 10.441 4.816 1.492 1.00 93.19 96 ALA A N 1
ATOM 716 C CA . ALA A 1 96 ? 9.666 5.965 1.955 1.00 93.19 96 ALA A CA 1
ATOM 717 C C . ALA A 1 96 ? 8.244 5.561 2.379 1.00 93.19 96 ALA A C 1
ATOM 719 O O . ALA A 1 96 ? 7.838 5.902 3.490 1.00 93.19 96 ALA A O 1
ATOM 720 N N . ALA A 1 97 ? 7.550 4.751 1.573 1.00 94.06 97 ALA A N 1
ATOM 721 C CA . ALA A 1 97 ? 6.200 4.265 1.865 1.00 94.06 97 ALA A CA 1
ATOM 722 C C . ALA A 1 97 ? 6.106 3.567 3.233 1.00 94.06 97 ALA A C 1
ATOM 724 O O . ALA A 1 97 ? 5.220 3.873 4.030 1.00 94.06 97 ALA A O 1
ATOM 725 N N . CYS A 1 98 ? 7.057 2.680 3.546 1.00 90.62 98 CYS A N 1
ATOM 726 C CA . CYS A 1 98 ? 7.100 1.969 4.827 1.00 90.62 98 CYS A CA 1
ATOM 727 C C . CYS A 1 98 ? 7.263 2.919 6.024 1.00 90.62 98 CYS A C 1
ATOM 729 O O . CYS A 1 98 ? 6.625 2.729 7.060 1.00 90.62 98 CYS A O 1
ATOM 731 N N . ARG A 1 99 ? 8.098 3.960 5.893 1.00 90.25 99 ARG A N 1
ATOM 732 C CA . ARG A 1 99 ? 8.290 4.967 6.951 1.00 90.25 99 ARG A CA 1
ATOM 733 C C . ARG A 1 99 ? 7.023 5.790 7.170 1.00 90.25 99 ARG A C 1
ATOM 735 O O . ARG A 1 99 ? 6.616 5.961 8.317 1.00 90.25 99 ARG A O 1
ATOM 742 N N . THR A 1 100 ? 6.391 6.243 6.089 1.00 92.25 100 THR A N 1
ATOM 743 C CA . THR A 1 100 ? 5.133 6.999 6.146 1.00 92.25 100 THR A CA 1
ATOM 744 C C . THR A 1 100 ? 4.017 6.155 6.756 1.00 92.25 100 THR A C 1
ATOM 746 O O . THR A 1 100 ? 3.328 6.620 7.660 1.00 92.25 100 THR A O 1
ATOM 749 N N . PHE A 1 101 ? 3.890 4.886 6.356 1.00 90.88 101 PHE A N 1
ATOM 750 C CA . PHE A 1 101 ? 2.902 3.981 6.940 1.00 90.88 101 PHE A CA 1
ATOM 751 C C . PHE A 1 101 ? 3.106 3.806 8.447 1.00 90.88 101 PHE A C 1
ATOM 753 O O . PHE A 1 101 ? 2.153 3.953 9.202 1.00 90.88 101 PHE A O 1
ATOM 760 N N . ASN A 1 102 ? 4.337 3.549 8.903 1.00 87.31 102 ASN A N 1
ATOM 761 C CA . ASN A 1 102 ? 4.619 3.385 10.333 1.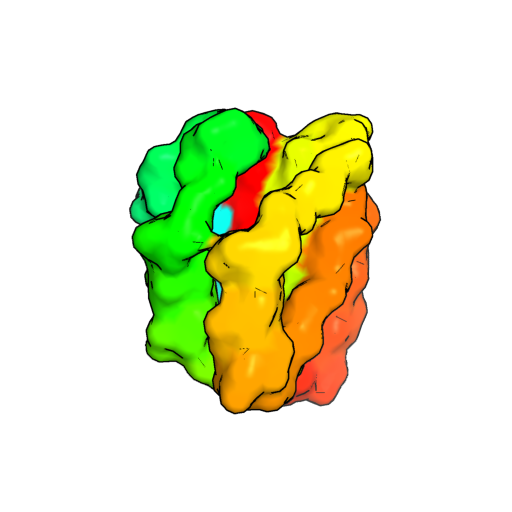00 87.31 102 ASN A CA 1
ATOM 762 C C . ASN A 1 102 ? 4.212 4.630 11.148 1.00 87.31 102 ASN A C 1
ATOM 764 O O . ASN A 1 102 ? 3.709 4.496 12.266 1.00 87.31 102 ASN A O 1
ATOM 768 N N . LEU A 1 103 ? 4.413 5.829 10.588 1.00 87.94 103 LEU A N 1
ATOM 769 C CA . LEU A 1 103 ? 4.001 7.086 11.213 1.00 87.94 103 LEU A CA 1
ATOM 770 C C . LEU A 1 103 ? 2.471 7.199 11.283 1.00 87.94 103 LEU A C 1
ATOM 772 O O . LEU A 1 103 ? 1.928 7.431 12.359 1.00 87.94 103 LEU A O 1
ATOM 776 N N . LEU A 1 104 ? 1.777 6.990 10.161 1.00 88.25 104 LEU A N 1
ATOM 777 C CA . LEU A 1 104 ? 0.323 7.175 10.074 1.00 88.25 104 LEU A CA 1
ATOM 778 C C . LEU A 1 104 ? -0.474 6.079 10.789 1.00 88.25 104 LEU A C 1
ATOM 780 O O . LEU A 1 104 ? -1.499 6.366 11.401 1.00 88.25 104 LEU A O 1
ATOM 784 N N . ALA A 1 105 ? 0.004 4.836 10.758 1.00 82.88 105 ALA A N 1
ATOM 785 C CA . ALA A 1 105 ? -0.613 3.732 11.487 1.00 82.88 105 ALA A CA 1
ATOM 786 C C . ALA A 1 105 ? -0.551 3.956 13.008 1.00 82.88 105 ALA A C 1
ATOM 788 O O . ALA A 1 105 ? -1.456 3.538 13.726 1.00 82.88 105 ALA A O 1
ATOM 789 N N . SER A 1 106 ? 0.483 4.652 13.496 1.00 78.31 106 SER A N 1
ATOM 790 C CA . SER A 1 106 ? 0.602 5.027 14.912 1.00 78.31 106 SER A CA 1
ATOM 791 C C . SER A 1 106 ? -0.358 6.156 15.318 1.00 78.31 106 SER A C 1
ATOM 793 O O . SER A 1 106 ? -0.682 6.274 16.494 1.00 78.31 106 SER A O 1
ATOM 795 N N . ASP A 1 107 ? -0.839 6.951 14.356 1.00 80.06 107 ASP A N 1
ATOM 796 C CA . ASP A 1 107 ? -1.817 8.039 14.546 1.00 80.06 107 ASP A CA 1
ATOM 797 C C . ASP A 1 107 ? -3.276 7.527 14.555 1.00 80.06 107 ASP A C 1
ATOM 799 O O . ASP A 1 107 ? -4.221 8.299 14.678 1.00 80.06 107 ASP A O 1
ATOM 803 N N . GLY A 1 108 ? -3.486 6.213 14.392 1.00 75.00 108 GLY A N 1
ATOM 804 C CA . GLY A 1 108 ? -4.815 5.592 14.390 1.00 75.00 108 GLY A CA 1
ATOM 805 C C . GLY A 1 108 ? -5.640 5.836 13.122 1.00 75.00 108 GLY A C 1
ATOM 806 O O . GLY A 1 108 ? -6.814 5.469 13.085 1.00 75.00 108 GLY A O 1
ATOM 807 N N . ARG A 1 109 ? -5.049 6.425 12.074 1.00 79.62 109 ARG A N 1
ATOM 808 C CA . ARG A 1 109 ? -5.724 6.647 10.787 1.00 79.62 109 ARG A CA 1
ATOM 809 C C . ARG A 1 109 ? -5.997 5.339 10.057 1.00 79.62 109 ARG A C 1
ATOM 811 O O . ARG A 1 109 ? -5.201 4.396 10.134 1.00 79.62 109 ARG A O 1
ATOM 818 N N . HIS A 1 110 ? -7.073 5.300 9.273 1.00 88.44 110 HIS A N 1
ATOM 819 C CA . HIS A 1 110 ? -7.365 4.139 8.442 1.00 88.44 110 HIS A CA 1
ATOM 820 C C . HIS A 1 110 ? -6.550 4.192 7.140 1.00 88.44 110 HIS A C 1
ATOM 822 O O . HIS A 1 110 ? -7.041 4.559 6.074 1.00 88.44 110 HIS A O 1
ATOM 828 N N . VAL A 1 111 ? -5.264 3.854 7.245 1.00 93.81 111 VAL A N 1
ATOM 829 C CA . VAL A 1 111 ? -4.303 3.864 6.135 1.00 93.81 111 VAL A CA 1
ATOM 830 C C . VAL A 1 111 ? -4.023 2.448 5.622 1.00 93.81 111 VAL A C 1
ATOM 832 O O . VAL A 1 111 ? -3.901 1.500 6.405 1.00 93.81 111 VAL A O 1
ATOM 835 N N . ALA A 1 112 ? -3.884 2.310 4.303 1.00 95.50 112 ALA A N 1
ATOM 836 C CA . ALA A 1 112 ? -3.413 1.091 3.651 1.00 95.50 112 ALA A CA 1
ATOM 837 C C . ALA A 1 112 ? -2.069 1.339 2.953 1.00 95.50 112 ALA A C 1
ATOM 839 O O . ALA A 1 112 ? -1.942 2.266 2.158 1.00 95.50 112 ALA A O 1
ATOM 840 N N . ALA A 1 113 ? -1.070 0.499 3.213 1.00 95.56 113 ALA A N 1
ATOM 841 C CA . ALA A 1 113 ? 0.165 0.442 2.439 1.00 95.56 113 ALA A CA 1
ATOM 842 C C . ALA A 1 113 ? 0.046 -0.665 1.388 1.00 95.56 113 ALA A C 1
ATOM 844 O O . ALA A 1 113 ? -0.099 -1.829 1.751 1.00 95.56 113 ALA A O 1
ATOM 845 N N . ALA A 1 114 ? 0.130 -0.321 0.107 1.00 96.38 114 ALA A N 1
ATOM 846 C CA . ALA A 1 114 ? 0.251 -1.274 -0.993 1.00 96.38 114 ALA A CA 1
ATOM 847 C C . ALA A 1 114 ? 1.707 -1.260 -1.471 1.00 96.38 114 ALA A C 1
ATOM 849 O O . ALA A 1 114 ? 2.170 -0.260 -2.016 1.00 96.38 114 ALA A O 1
ATOM 850 N N . ILE A 1 115 ? 2.459 -2.323 -1.197 1.00 95.56 115 ILE A N 1
ATOM 851 C CA . ILE A 1 115 ? 3.917 -2.343 -1.348 1.00 95.56 115 ILE A CA 1
ATOM 852 C C . ILE A 1 115 ? 4.321 -3.317 -2.447 1.00 95.56 115 ILE A C 1
ATOM 854 O O . ILE A 1 115 ? 4.029 -4.505 -2.350 1.00 95.56 115 ILE A O 1
ATOM 858 N N . ILE A 1 116 ? 5.047 -2.809 -3.443 1.00 94.25 116 ILE A N 1
ATOM 859 C CA . ILE A 1 116 ? 5.694 -3.579 -4.509 1.00 94.25 116 ILE A CA 1
ATOM 860 C C . ILE A 1 116 ? 7.175 -3.763 -4.154 1.00 94.25 116 ILE A C 1
ATOM 862 O O . ILE A 1 116 ? 7.839 -2.799 -3.741 1.00 94.25 116 ILE A O 1
ATOM 866 N N . ILE A 1 117 ? 7.683 -4.991 -4.288 1.00 87.81 117 ILE A N 1
ATOM 867 C CA . ILE A 1 117 ? 9.081 -5.364 -3.993 1.00 87.81 117 ILE A CA 1
ATOM 868 C C . ILE A 1 117 ? 9.853 -5.606 -5.285 1.00 87.81 117 ILE A C 1
ATOM 870 O O . ILE A 1 117 ? 9.369 -6.394 -6.118 1.00 87.81 117 ILE A O 1
#

Secondary structure (DSSP, 8-state):
---BPPGGGTTTS---TTT-B----S-EEEESS-EES--S--SGGG--HHHHHHHHTT--SEEEEE-SSS--PPPHHHHHHHHHTT-EEEEE-HHHHHHHHHHHHHTT--EEEEE--

Sequence (117 aa):
MELRVPEPLRSTIAVDAETGLCSLRHSFILTSGRLISDWGVADFAQLDHQAMEVVRALAPELIILGTGTRLRFPAAEITGPLQAAGIGLEVMDTPAACRTFNLLASDGRHVAAAIII

Mean predicted aligned error: 6.22 Å

Solvent-accessible surface area (backbone atoms only — not comparable to full-atom values): 6646 Å² total; per-residue (Å²): 126,81,42,71,62,41,78,85,38,57,86,81,45,83,43,41,90,89,79,45,36,44,86,78,89,58,16,28,36,40,41,65,79,49,77,42,68,81,56,82,35,68,45,72,90,60,64,42,57,68,57,49,45,62,57,52,73,69,66,40,56,32,36,33,36,9,44,18,98,48,72,64,83,79,56,65,82,53,48,47,65,38,52,76,69,69,28,45,77,48,76,28,26,27,74,57,29,41,54,53,45,48,55,44,50,72,70,70,49,59,42,30,37,41,37,32,91